Protein AF-A0A6J4UQL5-F1 (afdb_monomer)

Solvent-accessible surface area (backbone atoms only — not comparable to full-atom values): 5787 Å² total; per-residue (Å²): 137,92,72,79,84,87,79,86,86,77,68,52,75,78,66,41,28,55,48,65,66,58,53,42,49,51,19,60,74,72,73,45,59,48,69,58,51,51,52,51,48,51,54,30,54,76,69,72,44,64,71,78,50,48,28,67,78,68,74,47,79,81,78,55,56,73,81,74,66,65,70,94,50,83,84,31,40,46,92,57,4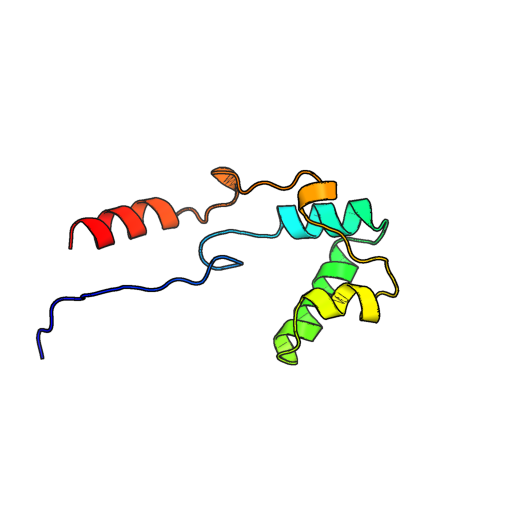6,66,64,51,54,55,51,63,74,73,106

Radius of gyration: 16.68 Å; Cα contacts (8 Å, |Δi|>4): 65; chains: 1; bounding box: 46×23×41 Å

Secondary structure (DSSP, 8-state):
--PPP------SBTTTB--HHHHHHHHHHHT--HHHHHHHHHHHHHTT--GGGHHHHHT-PPPPTTTTT----GGGB-TTHHHHHHHHHH-

pLDDT: mean 92.24, std 8.62, range [45.72, 98.25]

Mean predicted aligned error: 4.25 Å

Organism: NCBI:txid1645740

InterPro domains:
  IPR023214 HAD superfamily [G3DSA:3.40.50.1000] (4-91)
  IPR036412 HAD-like superfamily [SSF56784] (3-91)

Foldseek 3Di:
DPDDDPDDDFDPDPTFFPCLVVLVLVCVVQVHDSVVLVVVQVVCVVVVHDSQCSCVVVVTDRDDSVVSVDDGDPVRGDPCNVVVVVVSVVD

Structure (mmCIF, N/CA/C/O backbone):
data_AF-A0A6J4UQL5-F1
#
_entry.id   AF-A0A6J4UQL5-F1
#
loop_
_atom_site.group_PDB
_atom_site.id
_atom_site.type_symbol
_atom_site.label_atom_id
_atom_site.label_alt_id
_atom_site.label_comp_id
_atom_site.label_asym_id
_atom_site.label_entity_id
_atom_site.label_seq_id
_atom_site.pdbx_PDB_ins_code
_atom_site.Cartn_x
_atom_site.Cartn_y
_atom_site.Cartn_z
_atom_site.occupancy
_atom_site.B_iso_or_equiv
_atom_site.auth_seq_id
_atom_site.auth_comp_id
_atom_site.auth_asym_id
_atom_site.auth_atom_id
_atom_site.pdbx_PDB_model_num
ATOM 1 N N . MET A 1 1 ? -33.247 0.809 15.683 1.00 45.72 1 MET A N 1
ATOM 2 C CA . MET A 1 1 ? -32.212 -0.203 15.977 1.00 45.72 1 MET A CA 1
ATOM 3 C C . MET A 1 1 ? -30.967 0.533 16.447 1.00 45.72 1 MET A C 1
ATOM 5 O O . MET A 1 1 ? -30.267 1.088 15.618 1.00 45.72 1 MET A O 1
ATOM 9 N N . THR A 1 2 ? -30.729 0.624 17.753 1.00 55.91 2 THR A N 1
ATOM 10 C CA . THR A 1 2 ? -29.497 1.200 18.323 1.00 55.91 2 THR A CA 1
ATOM 11 C C . THR A 1 2 ? -28.609 0.045 18.774 1.00 55.91 2 THR A C 1
ATOM 13 O O . THR A 1 2 ? -28.578 -0.306 19.950 1.00 55.91 2 THR A O 1
ATOM 16 N N . GLY A 1 3 ? -27.994 -0.644 17.814 1.00 65.19 3 GLY A N 1
ATOM 17 C CA . GLY A 1 3 ? -27.009 -1.678 18.119 1.00 65.19 3 GLY A CA 1
ATOM 18 C C . GLY A 1 3 ? -25.643 -1.031 18.306 1.00 65.19 3 GLY A C 1
ATOM 19 O O . GLY A 1 3 ? -25.193 -0.326 17.408 1.00 65.19 3 GLY A O 1
ATOM 20 N N . THR A 1 4 ? -24.995 -1.258 19.449 1.00 83.50 4 THR A N 1
ATOM 21 C CA . THR A 1 4 ? -23.590 -0.887 19.667 1.00 83.50 4 THR A CA 1
ATOM 22 C C . THR A 1 4 ? -22.727 -1.504 18.565 1.00 83.50 4 THR A C 1
ATOM 24 O O . THR A 1 4 ? -22.854 -2.701 18.282 1.00 83.50 4 THR A O 1
ATOM 27 N N . VAL A 1 5 ? -21.872 -0.698 17.930 1.00 83.44 5 VAL A N 1
ATOM 28 C CA . VAL A 1 5 ? -20.906 -1.182 16.936 1.00 83.44 5 VAL A CA 1
ATOM 29 C C . VAL A 1 5 ? -19.969 -2.163 17.635 1.00 83.44 5 VAL A C 1
ATOM 31 O O . VAL A 1 5 ? -19.305 -1.809 18.600 1.00 83.44 5 VAL A O 1
ATOM 34 N N . LYS A 1 6 ? -19.954 -3.422 17.186 1.00 88.31 6 LYS A N 1
ATOM 35 C CA . LYS A 1 6 ? -19.121 -4.473 17.798 1.00 88.31 6 LYS A CA 1
ATOM 36 C C . LYS A 1 6 ? -17.750 -4.606 17.145 1.00 88.31 6 LYS A C 1
ATOM 38 O O . LYS A 1 6 ? -16.817 -5.076 17.784 1.00 88.31 6 LYS A O 1
ATOM 43 N N . ALA A 1 7 ? -17.662 -4.267 15.863 1.00 92.38 7 ALA A N 1
ATOM 44 C CA . ALA A 1 7 ? -16.443 -4.337 15.078 1.00 92.38 7 ALA A CA 1
ATOM 45 C C . ALA A 1 7 ? -16.555 -3.413 13.863 1.00 92.38 7 ALA A C 1
ATOM 47 O O . ALA A 1 7 ? -17.640 -3.245 13.302 1.00 92.38 7 ALA A O 1
ATOM 48 N N . VAL A 1 8 ? -15.412 -2.873 13.450 1.00 93.75 8 VAL A N 1
ATOM 49 C CA . VAL A 1 8 ? -15.216 -2.177 12.177 1.00 93.75 8 VAL A CA 1
ATOM 50 C C . VAL A 1 8 ? -14.027 -2.845 11.495 1.00 93.75 8 VAL A C 1
ATOM 52 O O . VAL A 1 8 ? -13.026 -3.127 12.152 1.00 93.75 8 VAL A O 1
ATOM 55 N N . VAL A 1 9 ? -14.155 -3.141 10.204 1.00 96.00 9 VAL A N 1
ATOM 56 C CA . VAL A 1 9 ? -13.098 -3.766 9.401 1.00 96.00 9 VAL A CA 1
ATOM 57 C C . VAL A 1 9 ? -12.710 -2.788 8.306 1.00 96.00 9 VAL A C 1
ATOM 59 O O . VAL A 1 9 ? -13.580 -2.292 7.593 1.00 96.00 9 VAL A O 1
ATOM 62 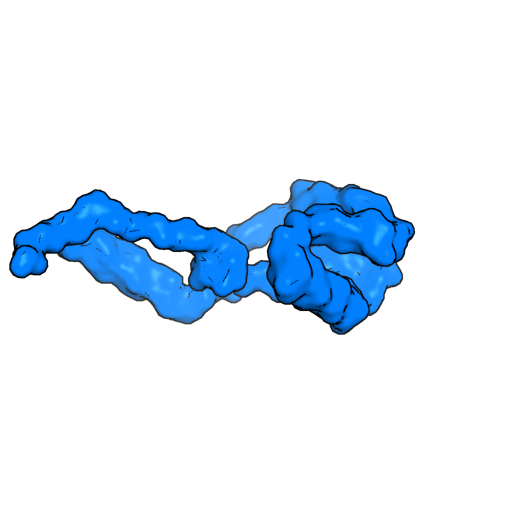N N . PHE A 1 10 ? -11.414 -2.528 8.196 1.00 96.81 10 PHE A N 1
ATOM 63 C CA . PHE A 1 10 ? -10.824 -1.698 7.157 1.00 96.81 10 PHE A CA 1
ATOM 64 C C . PHE A 1 10 ? -9.978 -2.574 6.243 1.00 96.81 10 PHE A C 1
ATOM 66 O O . PHE A 1 10 ? -9.324 -3.509 6.712 1.00 96.81 10 PHE A O 1
ATOM 73 N N . ASP A 1 11 ? -9.986 -2.250 4.955 1.00 95.50 11 ASP A N 1
ATOM 74 C CA . ASP A 1 11 ? -8.884 -2.634 4.081 1.00 95.50 11 ASP A CA 1
ATOM 75 C C . ASP A 1 11 ? -7.615 -1.854 4.474 1.00 95.50 11 ASP A C 1
ATOM 77 O O . ASP A 1 11 ? -7.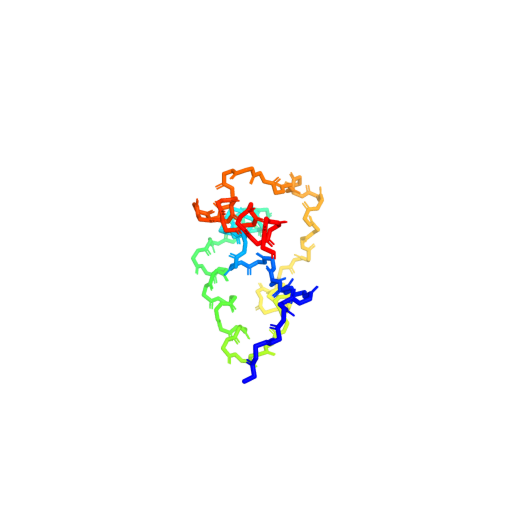682 -0.902 5.251 1.00 95.50 11 ASP A O 1
ATOM 81 N N . VAL A 1 12 ? -6.453 -2.264 3.976 1.00 94.25 12 VAL A N 1
ATOM 82 C CA . VAL A 1 12 ? -5.169 -1.620 4.274 1.00 94.25 12 VAL A CA 1
ATOM 83 C C . VAL A 1 12 ? -4.748 -0.703 3.129 1.00 94.25 12 VAL A C 1
ATOM 85 O O . VAL A 1 12 ? -4.641 0.506 3.339 1.00 94.25 12 VAL A O 1
ATOM 88 N N . GLY A 1 13 ? -4.526 -1.267 1.941 1.00 92.88 13 GLY A N 1
ATOM 89 C CA . GLY A 1 13 ? -4.018 -0.545 0.775 1.00 92.88 13 GLY A CA 1
ATOM 90 C C . GLY A 1 13 ? -5.041 0.429 0.204 1.00 92.88 13 GLY A C 1
ATOM 91 O O . GLY A 1 13 ? -6.226 0.109 0.123 1.00 92.88 13 GLY A O 1
ATOM 92 N N . GLU A 1 14 ? -4.599 1.644 -0.119 1.00 94.31 14 GLU A N 1
ATOM 93 C CA . GLU A 1 14 ? -5.436 2.749 -0.614 1.00 94.31 14 GLU A CA 1
ATOM 94 C C . GLU A 1 14 ? -6.684 3.011 0.263 1.00 94.31 14 GLU A C 1
ATOM 96 O O . GLU A 1 14 ? -7.716 3.495 -0.201 1.00 94.31 14 GLU A O 1
ATOM 101 N N . THR A 1 15 ? -6.598 2.663 1.556 1.00 96.19 15 THR A N 1
ATOM 102 C CA . THR A 1 15 ? -7.649 2.867 2.569 1.00 96.19 15 THR A CA 1
ATOM 103 C C . THR A 1 15 ? -7.056 3.401 3.867 1.00 96.19 15 THR A C 1
ATOM 105 O O . THR A 1 15 ? -7.408 4.488 4.312 1.00 96.19 15 THR A O 1
ATOM 108 N N . LEU A 1 16 ? -6.149 2.645 4.488 1.00 97.88 16 LEU A N 1
ATOM 109 C CA . LEU A 1 16 ? -5.375 3.103 5.645 1.00 97.88 16 LEU A CA 1
ATOM 110 C C . LEU A 1 16 ? -3.992 3.601 5.225 1.00 97.88 16 LEU A C 1
ATOM 112 O O . LEU A 1 16 ? -3.427 4.467 5.888 1.00 97.88 16 LEU A O 1
ATOM 116 N N . VAL A 1 17 ? -3.452 3.038 4.148 1.00 97.62 17 VAL A N 1
ATOM 117 C CA . VAL A 1 17 ? -2.093 3.262 3.664 1.00 97.62 17 VAL A CA 1
ATOM 118 C C . VAL A 1 17 ? -2.157 3.752 2.221 1.00 97.62 17 VAL A C 1
ATOM 120 O O . VAL A 1 17 ? -2.743 3.080 1.380 1.00 97.62 17 VAL A O 1
ATOM 123 N N . ASP A 1 18 ? -1.538 4.892 1.939 1.00 97.00 18 ASP A N 1
ATOM 124 C CA . ASP A 1 18 ? -1.160 5.321 0.595 1.00 97.00 18 ASP A CA 1
ATOM 125 C C . ASP A 1 18 ? 0.005 4.437 0.120 1.00 97.00 18 ASP A C 1
ATOM 127 O O . ASP A 1 18 ? 1.132 4.513 0.624 1.00 97.00 18 ASP A O 1
ATOM 131 N N . GLU A 1 19 ? -0.264 3.554 -0.841 1.00 94.62 19 GLU A N 1
ATOM 132 C CA . GLU A 1 19 ? 0.722 2.604 -1.350 1.00 94.62 19 GLU A CA 1
ATOM 133 C C . GLU A 1 19 ? 1.540 3.187 -2.512 1.00 94.62 19 GLU A C 1
ATOM 135 O O . GLU A 1 19 ? 2.360 2.480 -3.108 1.00 94.62 19 GLU A O 1
ATOM 140 N N . THR A 1 20 ? 1.406 4.483 -2.819 1.00 94.88 20 THR A N 1
ATOM 141 C CA . THR A 1 20 ? 2.158 5.151 -3.894 1.00 94.88 20 THR A CA 1
ATOM 142 C C . THR A 1 20 ? 3.658 4.900 -3.760 1.00 94.88 20 THR A C 1
ATOM 144 O O . THR A 1 20 ? 4.328 4.544 -4.733 1.00 94.88 20 THR A O 1
ATOM 147 N N . ARG A 1 21 ? 4.208 5.016 -2.542 1.00 94.56 21 ARG A N 1
ATOM 148 C CA . ARG A 1 21 ? 5.634 4.761 -2.289 1.00 94.56 21 ARG A CA 1
ATOM 149 C C . ARG A 1 21 ? 6.008 3.301 -2.540 1.00 94.56 21 ARG A C 1
ATOM 151 O O . ARG A 1 21 ? 7.067 3.041 -3.112 1.00 94.56 21 ARG A O 1
ATOM 158 N N . HIS A 1 22 ? 5.150 2.361 -2.148 1.00 93.69 22 HIS A N 1
ATOM 159 C CA . HIS A 1 22 ? 5.362 0.937 -2.392 1.00 93.69 22 HIS A CA 1
ATOM 160 C C . HIS A 1 22 ? 5.466 0.648 -3.893 1.00 93.69 22 HIS A C 1
ATOM 162 O O . HIS A 1 22 ? 6.473 0.111 -4.362 1.00 93.69 22 HIS A O 1
ATOM 168 N N . TRP A 1 23 ? 4.464 1.077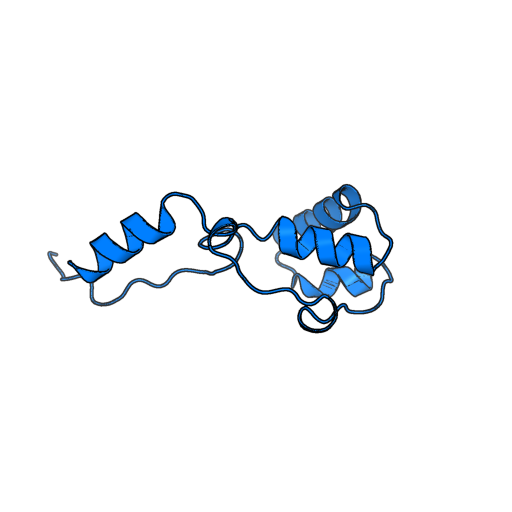 -4.661 1.00 94.00 23 TRP A N 1
ATOM 169 C CA . TRP A 1 23 ? 4.404 0.840 -6.100 1.00 94.00 23 TRP A CA 1
ATOM 170 C C . TRP A 1 23 ? 5.508 1.570 -6.870 1.00 94.00 23 TRP A C 1
ATOM 172 O O . TRP A 1 23 ? 6.057 1.015 -7.825 1.00 94.00 23 TRP A O 1
ATOM 182 N N . ALA A 1 24 ? 5.916 2.760 -6.418 1.00 94.06 24 ALA A N 1
ATOM 183 C CA . ALA A 1 24 ? 7.072 3.460 -6.970 1.00 94.06 24 ALA A CA 1
ATOM 184 C C . ALA A 1 24 ? 8.376 2.669 -6.771 1.00 94.06 24 ALA A C 1
ATOM 186 O O . ALA A 1 24 ? 9.196 2.580 -7.685 1.00 94.06 24 ALA A O 1
ATOM 187 N N . MET A 1 25 ? 8.576 2.045 -5.606 1.00 94.19 25 MET A N 1
ATOM 188 C CA . MET A 1 25 ? 9.752 1.198 -5.372 1.00 94.19 25 MET A CA 1
ATOM 189 C C . MET A 1 25 ? 9.736 -0.069 -6.221 1.00 94.19 25 MET A C 1
ATOM 191 O O . MET A 1 25 ? 10.776 -0.429 -6.770 1.00 94.19 25 MET A O 1
ATOM 195 N N . VAL A 1 26 ? 8.572 -0.703 -6.391 1.00 93.50 26 VAL A N 1
ATOM 196 C CA . VAL A 1 26 ? 8.416 -1.842 -7.308 1.00 93.50 26 VAL A CA 1
ATOM 197 C C . VAL A 1 26 ? 8.782 -1.4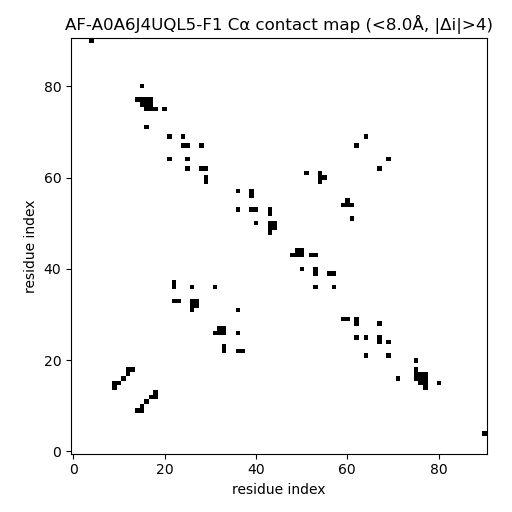34 -8.737 1.00 93.50 26 VAL A C 1
ATOM 199 O O 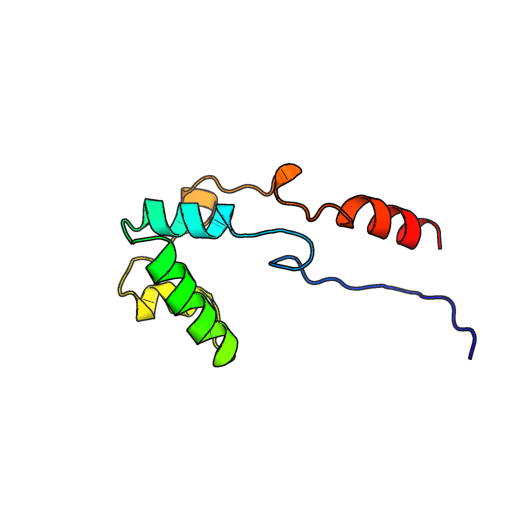. VAL A 1 26 ? 9.574 -2.122 -9.378 1.00 93.50 26 VAL A O 1
ATOM 202 N N . ALA A 1 27 ? 8.277 -0.292 -9.218 1.00 94.44 27 ALA A N 1
ATOM 203 C CA . ALA A 1 27 ? 8.588 0.219 -10.553 1.00 94.44 27 ALA A CA 1
ATOM 204 C C . ALA A 1 27 ? 10.093 0.470 -10.738 1.00 94.44 27 ALA A C 1
ATOM 206 O O . ALA A 1 27 ? 10.686 0.013 -11.715 1.00 94.44 27 ALA A O 1
ATOM 207 N N . ARG A 1 28 ? 10.725 1.149 -9.770 1.00 94.31 28 ARG A N 1
ATOM 208 C CA . ARG A 1 28 ? 12.166 1.449 -9.787 1.00 94.31 28 ARG A CA 1
ATOM 209 C C . ARG A 1 28 ? 13.014 0.187 -9.762 1.00 94.31 28 ARG A C 1
ATOM 211 O O . ARG A 1 28 ? 13.973 0.097 -10.521 1.00 94.31 28 ARG A O 1
ATOM 218 N N . TYR A 1 29 ? 12.653 -0.779 -8.920 1.00 93.12 29 TYR A N 1
ATOM 219 C CA . TYR A 1 29 ? 13.352 -2.056 -8.833 1.00 93.12 29 TYR A CA 1
ATOM 220 C C . TYR A 1 29 ? 13.244 -2.846 -10.142 1.00 93.12 29 TYR A C 1
ATOM 222 O O . TYR A 1 29 ? 14.245 -3.353 -10.638 1.00 93.12 29 TYR A O 1
ATOM 230 N N . ALA A 1 30 ? 12.051 -2.893 -10.738 1.00 92.62 30 ALA A N 1
ATOM 231 C CA . ALA A 1 30 ? 11.813 -3.570 -12.011 1.00 92.62 30 ALA A CA 1
ATOM 232 C C . ALA A 1 30 ? 12.343 -2.799 -13.238 1.00 92.62 30 ALA A C 1
ATOM 234 O O . ALA A 1 30 ? 12.277 -3.310 -14.354 1.00 92.62 30 ALA A O 1
ATOM 235 N N . GLY A 1 31 ? 12.851 -1.573 -13.063 1.00 94.19 31 GLY A N 1
ATOM 236 C CA . GLY A 1 31 ? 13.372 -0.749 -14.154 1.00 94.19 31 GLY A CA 1
ATOM 237 C C . GLY A 1 31 ? 12.302 -0.238 -15.126 1.00 94.19 31 GLY A C 1
ATOM 238 O O . GLY A 1 31 ? 12.611 0.023 -16.288 1.00 94.19 31 GLY A O 1
ATOM 239 N N . VAL A 1 32 ? 11.051 -0.090 -14.674 1.00 96.12 32 VAL A N 1
ATOM 240 C CA . VAL A 1 32 ? 9.918 0.375 -15.495 1.00 96.12 32 VAL A CA 1
ATOM 241 C C . VAL A 1 32 ? 9.431 1.765 -15.062 1.00 96.12 32 VAL A C 1
ATOM 243 O O . VAL A 1 32 ? 9.589 2.138 -13.899 1.00 96.12 32 VAL A O 1
ATOM 246 N N . PRO A 1 33 ? 8.804 2.559 -15.953 1.00 97.44 33 PRO A N 1
ATOM 247 C CA . PRO A 1 33 ? 8.260 3.860 -15.566 1.00 97.44 33 PRO A CA 1
ATOM 248 C C . PRO A 1 33 ? 7.104 3.736 -14.560 1.00 97.44 33 PRO A C 1
ATOM 250 O O . PRO A 1 33 ? 6.146 3.002 -14.808 1.00 97.44 33 PRO A O 1
ATOM 253 N N . GLU A 1 34 ? 7.139 4.526 -13.480 1.00 96.69 34 GLU A N 1
ATOM 254 C CA . GLU A 1 34 ? 6.099 4.551 -12.431 1.00 96.69 34 GLU A CA 1
ATOM 255 C C . GLU A 1 34 ? 4.696 4.791 -13.015 1.00 96.69 34 GLU A C 1
ATOM 257 O O . GLU A 1 34 ? 3.759 4.062 -12.705 1.00 96.69 34 GLU A O 1
ATOM 262 N N . PHE A 1 35 ? 4.562 5.745 -13.945 1.00 97.62 35 PHE A N 1
ATOM 263 C CA . PHE A 1 35 ? 3.287 6.046 -14.606 1.00 97.62 35 PHE A CA 1
ATOM 264 C C . PHE A 1 35 ? 2.749 4.869 -15.435 1.00 97.62 35 PHE A C 1
ATOM 266 O O . PHE A 1 35 ? 1.543 4.645 -15.501 1.00 97.62 35 PHE A O 1
ATOM 273 N N . THR A 1 36 ? 3.641 4.097 -16.064 1.00 97.31 36 THR A N 1
ATOM 274 C CA . THR A 1 36 ? 3.242 2.913 -16.839 1.00 97.31 36 THR A CA 1
ATOM 275 C C . THR A 1 36 ? 2.774 1.797 -15.913 1.00 97.31 36 THR A C 1
ATOM 277 O O . THR A 1 36 ? 1.727 1.207 -16.168 1.00 97.31 36 THR A O 1
ATOM 280 N N . LEU A 1 37 ? 3.493 1.557 -14.811 1.00 96.94 37 LEU A N 1
ATOM 281 C CA . LEU A 1 37 ? 3.072 0.601 -13.787 1.00 96.94 37 LEU A CA 1
ATOM 282 C C . LEU A 1 37 ? 1.709 0.992 -13.200 1.00 96.94 37 LEU A C 1
ATOM 284 O O . LEU A 1 37 ? 0.804 0.162 -13.164 1.00 96.94 37 LEU A O 1
ATOM 288 N N . ALA A 1 38 ? 1.529 2.258 -12.816 1.00 96.62 38 ALA A N 1
ATOM 289 C CA . ALA A 1 38 ? 0.267 2.762 -12.274 1.00 96.62 38 ALA A CA 1
ATOM 290 C C . ALA A 1 38 ? -0.903 2.590 -13.259 1.00 96.62 38 ALA A C 1
ATOM 292 O O . ALA A 1 38 ? -1.987 2.162 -12.866 1.00 96.62 38 ALA A O 1
ATOM 293 N N . GLY A 1 39 ? -0.680 2.854 -14.552 1.00 97.69 39 GLY A N 1
ATOM 294 C CA . GLY A 1 39 ? -1.690 2.642 -15.591 1.00 97.69 39 GLY A CA 1
ATOM 295 C C . GLY A 1 39 ? -2.112 1.176 -15.730 1.00 97.69 39 GLY A C 1
ATOM 296 O O . GLY A 1 39 ? -3.305 0.884 -15.819 1.00 97.69 39 GLY A O 1
ATOM 297 N N . VAL A 1 40 ? -1.154 0.242 -15.699 1.00 97.56 40 VAL A N 1
ATOM 298 C CA . VAL A 1 40 ? -1.455 -1.200 -15.729 1.00 97.56 40 VAL A CA 1
ATOM 299 C C . VAL A 1 40 ? -2.199 -1.620 -14.463 1.00 97.56 40 VAL A C 1
ATOM 301 O O . VAL A 1 40 ? -3.212 -2.310 -14.564 1.00 97.56 40 VAL A O 1
ATOM 304 N N . LEU A 1 41 ? -1.749 -1.172 -13.288 1.00 96.62 41 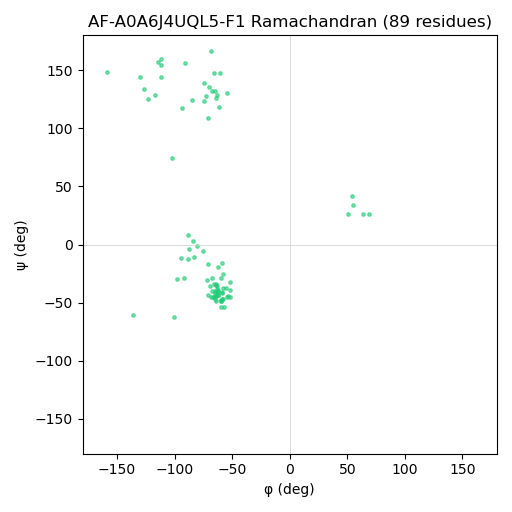LEU A N 1
ATOM 305 C CA . LEU A 1 41 ? -2.394 -1.474 -12.010 1.00 96.62 41 LEU A CA 1
ATOM 306 C C . LEU A 1 41 ? -3.854 -1.001 -11.988 1.00 96.62 41 LEU A C 1
ATOM 308 O O . LEU A 1 41 ? -4.742 -1.781 -11.648 1.00 96.62 41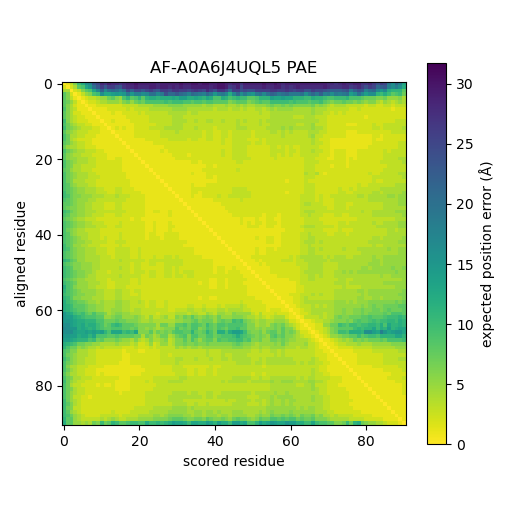 LEU A O 1
ATOM 312 N N . GLY A 1 42 ? -4.116 0.232 -12.428 1.00 96.25 42 GLY A N 1
ATOM 313 C CA . GLY A 1 42 ? -5.475 0.761 -12.559 1.00 96.25 42 GLY A CA 1
ATOM 314 C C . GLY A 1 42 ? -6.343 -0.076 -13.504 1.00 96.25 42 GLY A C 1
ATOM 315 O O . GLY A 1 42 ? -7.494 -0.373 -13.188 1.00 96.25 42 GLY A O 1
ATOM 316 N N . GLY A 1 43 ? -5.780 -0.538 -14.626 1.00 97.94 43 GLY A N 1
ATOM 317 C CA . GLY A 1 43 ? -6.463 -1.451 -15.546 1.00 97.94 43 GLY A CA 1
ATOM 318 C C . GLY A 1 43 ? -6.822 -2.802 -14.915 1.00 97.94 43 GLY A C 1
ATOM 319 O O . GLY A 1 43 ? -7.914 -3.316 -15.160 1.00 97.94 43 GLY A O 1
ATOM 320 N N . LEU A 1 44 ? -5.944 -3.369 -14.081 1.00 97.50 44 LEU A N 1
ATOM 321 C CA . LEU A 1 44 ? -6.229 -4.605 -13.340 1.00 97.50 44 LEU A CA 1
ATOM 322 C C . LEU A 1 44 ? -7.356 -4.409 -12.325 1.00 97.50 44 LEU A C 1
ATOM 324 O O . LEU A 1 44 ? -8.258 -5.244 -12.255 1.00 97.50 44 LEU A O 1
ATOM 328 N N . ILE A 1 45 ? -7.329 -3.300 -11.581 1.00 95.06 45 ILE A N 1
ATOM 329 C CA . ILE A 1 45 ? -8.357 -2.958 -10.589 1.00 95.06 45 ILE A CA 1
ATOM 330 C C . ILE A 1 45 ? -9.729 -2.837 -11.261 1.00 95.06 45 ILE A C 1
ATOM 332 O O . ILE A 1 45 ? -10.680 -3.482 -10.817 1.00 95.06 45 ILE A O 1
ATOM 336 N N . GLU A 1 46 ? -9.825 -2.097 -12.369 1.00 97.81 46 GLU A N 1
ATOM 337 C CA . GLU A 1 46 ? -11.071 -1.948 -13.139 1.00 97.81 46 GLU A CA 1
ATOM 338 C C . GLU A 1 46 ? -11.619 -3.305 -13.610 1.00 97.81 46 GLU A C 1
ATOM 340 O O . GLU A 1 46 ? -12.821 -3.574 -13.569 1.00 97.81 46 GLU A O 1
ATOM 345 N N . ARG A 1 47 ? -10.723 -4.217 -13.996 1.00 97.62 47 ARG A N 1
ATOM 346 C CA . ARG A 1 47 ? -11.071 -5.575 -14.436 1.00 97.62 47 ARG A CA 1
ATOM 347 C C . ARG A 1 47 ? -11.338 -6.546 -13.283 1.00 97.62 47 ARG A C 1
ATOM 349 O O . ARG A 1 47 ? -11.678 -7.700 -13.542 1.00 97.62 47 ARG A O 1
ATOM 356 N N . ARG A 1 48 ? -11.215 -6.098 -12.029 1.00 96.19 48 ARG A N 1
ATOM 357 C CA . ARG A 1 48 ? -11.277 -6.929 -10.812 1.00 96.19 48 ARG A CA 1
ATOM 358 C C . ARG A 1 48 ? -10.275 -8.084 -10.825 1.00 96.19 48 ARG A C 1
ATOM 360 O O . ARG A 1 48 ? -10.548 -9.169 -10.312 1.00 96.19 48 ARG A O 1
ATOM 367 N N . GLU A 1 49 ? -9.119 -7.854 -11.429 1.00 97.06 49 GLU A N 1
ATOM 368 C CA . GLU A 1 49 ? -8.020 -8.806 -11.465 1.00 97.06 49 GLU A CA 1
ATOM 369 C C . GLU A 1 49 ? -7.073 -8.599 -10.281 1.00 97.06 49 GLU A C 1
ATOM 371 O O . GLU A 1 49 ? -6.978 -7.525 -9.689 1.00 97.06 49 GLU A O 1
ATOM 376 N N . HIS A 1 50 ? -6.348 -9.657 -9.921 1.00 94.81 50 HIS A N 1
ATOM 377 C CA . HIS A 1 50 ? -5.412 -9.608 -8.806 1.00 94.81 50 HIS A CA 1
ATOM 378 C C . HIS A 1 50 ? -4.226 -8.685 -9.137 1.00 94.81 50 HIS A C 1
ATOM 380 O O . HIS A 1 50 ? -3.592 -8.872 -10.176 1.00 94.81 50 HIS A O 1
ATOM 386 N N . HIS A 1 51 ? -3.852 -7.766 -8.235 1.00 91.69 51 HIS A N 1
ATOM 387 C CA . HIS A 1 51 ? -2.768 -6.790 -8.459 1.00 91.69 51 HIS A CA 1
ATOM 388 C C . HIS A 1 51 ? -1.429 -7.447 -8.844 1.00 91.69 51 HIS A C 1
ATOM 390 O O . HIS A 1 51 ? -0.746 -6.968 -9.739 1.00 91.69 51 HIS A O 1
ATOM 396 N N . ARG A 1 52 ? -1.075 -8.605 -8.259 1.00 92.56 52 ARG A N 1
ATOM 397 C CA . ARG A 1 52 ? 0.137 -9.378 -8.640 1.00 92.56 52 ARG A CA 1
ATOM 398 C C . ARG A 1 52 ? 0.181 -9.828 -10.105 1.00 92.56 52 ARG A C 1
ATOM 400 O O . ARG A 1 52 ? 1.255 -10.177 -10.583 1.00 92.56 52 ARG A O 1
ATOM 407 N N . SER A 1 53 ? -0.937 -9.802 -10.830 1.00 95.62 53 SER A N 1
ATOM 408 C CA . SER A 1 53 ? -0.947 -10.083 -12.273 1.00 95.62 53 SER A CA 1
ATOM 409 C C . SER A 1 53 ? -0.119 -9.061 -13.058 1.00 95.62 53 SER A C 1
ATOM 411 O O . SER A 1 53 ? 0.319 -9.359 -14.166 1.00 95.62 53 SER A O 1
ATOM 413 N N . ILE A 1 54 ? 0.159 -7.891 -12.469 1.00 95.25 54 ILE A N 1
ATOM 414 C CA . ILE A 1 54 ? 0.963 -6.822 -13.064 1.00 95.25 54 ILE A CA 1
ATOM 415 C C . ILE A 1 54 ? 2.317 -7.305 -13.581 1.00 95.25 54 ILE A C 1
ATOM 417 O O . ILE A 1 54 ? 2.711 -6.921 -14.677 1.00 95.25 54 ILE A O 1
ATOM 421 N N . PHE A 1 55 ? 2.982 -8.212 -12.859 1.00 94.50 55 PHE A N 1
ATOM 422 C CA . PHE A 1 55 ? 4.281 -8.748 -13.264 1.00 94.50 55 PHE A CA 1
ATOM 423 C C . PHE A 1 55 ? 4.183 -9.521 -14.586 1.00 94.50 55 PHE A C 1
ATOM 425 O O . PHE A 1 55 ? 5.005 -9.340 -15.480 1.00 94.50 55 PHE A O 1
ATOM 432 N N . GLY A 1 56 ? 3.115 -10.308 -14.758 1.00 95.06 56 GLY A N 1
ATOM 433 C CA . GLY A 1 56 ? 2.836 -11.021 -16.003 1.00 95.06 56 GLY A CA 1
ATOM 434 C C . GLY A 1 56 ? 2.465 -10.082 -17.152 1.00 95.06 56 GLY A C 1
ATOM 435 O O . GLY A 1 56 ? 3.009 -10.214 -18.245 1.00 95.06 56 GLY A O 1
ATOM 436 N N . PHE A 1 57 ? 1.588 -9.100 -16.909 1.00 94.62 57 PHE A N 1
ATOM 437 C CA . PHE A 1 57 ? 1.185 -8.124 -17.932 1.00 94.62 57 PHE A CA 1
ATOM 438 C C . PHE A 1 57 ? 2.349 -7.257 -18.417 1.00 94.62 57 PHE A C 1
ATOM 440 O O . PHE A 1 57 ? 2.445 -6.961 -19.607 1.00 94.62 57 PHE A O 1
ATOM 447 N N . MET A 1 58 ? 3.235 -6.865 -17.503 1.00 95.00 58 MET A N 1
ATOM 448 C CA . MET A 1 58 ? 4.406 -6.044 -17.806 1.00 95.00 58 MET A CA 1
ATOM 449 C C . MET A 1 58 ? 5.629 -6.870 -18.225 1.00 95.00 58 MET A C 1
ATOM 451 O O . MET A 1 58 ? 6.636 -6.280 -18.600 1.00 95.00 58 MET A O 1
ATOM 455 N N . GLN A 1 59 ? 5.541 -8.207 -18.196 1.00 95.12 59 GLN A N 1
ATOM 456 C CA . GLN A 1 59 ? 6.641 -9.130 -18.506 1.00 95.12 59 GLN A CA 1
ATOM 457 C C . GLN A 1 59 ? 7.907 -8.852 -17.673 1.00 95.12 59 GLN A C 1
ATOM 459 O O . GLN A 1 59 ? 9.025 -8.884 -18.184 1.00 95.12 59 GLN A O 1
ATOM 464 N N . ILE A 1 60 ? 7.718 -8.572 -16.384 1.00 93.31 60 ILE A N 1
ATOM 465 C CA . ILE A 1 60 ? 8.786 -8.330 -15.406 1.00 93.31 60 ILE A CA 1
ATOM 466 C C . ILE A 1 60 ? 8.793 -9.434 -14.345 1.00 93.31 60 ILE A C 1
ATOM 468 O O . ILE A 1 60 ? 7.779 -10.095 -14.109 1.00 93.31 60 ILE A O 1
ATOM 472 N N . GLU A 1 61 ? 9.932 -9.629 -13.684 1.00 91.94 61 GLU A N 1
ATOM 473 C CA . GLU A 1 61 ? 10.018 -10.564 -12.562 1.00 91.94 61 GLU A CA 1
ATOM 474 C C . GLU A 1 61 ? 9.164 -10.091 -11.378 1.00 91.94 61 GLU A C 1
ATOM 476 O O . GLU A 1 61 ? 8.994 -8.892 -11.140 1.00 91.94 61 GLU A O 1
ATOM 481 N N . SER A 1 62 ? 8.613 -11.047 -10.625 1.00 89.94 62 SER A N 1
ATOM 482 C CA . SER A 1 62 ? 7.867 -10.730 -9.412 1.00 89.94 62 SER A CA 1
ATOM 483 C C . SER A 1 62 ? 8.785 -10.086 -8.384 1.00 89.94 62 SER A C 1
ATOM 485 O O . SER A 1 62 ? 9.799 -10.671 -8.003 1.00 89.94 62 SER A O 1
ATOM 487 N N . VAL A 1 63 ? 8.391 -8.920 -7.890 1.00 86.06 63 VAL A N 1
ATOM 488 C CA . VAL A 1 63 ? 9.142 -8.197 -6.866 1.00 86.06 63 VAL A CA 1
ATOM 489 C C . VAL A 1 63 ? 8.593 -8.571 -5.493 1.00 86.06 63 VAL A C 1
ATOM 491 O O . VAL A 1 63 ? 7.426 -8.310 -5.199 1.00 86.06 63 VAL A O 1
ATOM 494 N N . ASP A 1 64 ? 9.423 -9.187 -4.650 1.00 82.69 64 ASP A N 1
ATOM 495 C CA . ASP A 1 64 ? 9.098 -9.371 -3.233 1.00 82.69 64 ASP A CA 1
ATOM 496 C C . ASP A 1 64 ? 9.253 -8.018 -2.511 1.00 82.69 64 ASP A C 1
ATOM 498 O O . ASP A 1 64 ? 10.341 -7.430 -2.550 1.00 82.69 64 ASP A O 1
ATOM 502 N N . PRO A 1 65 ? 8.210 -7.512 -1.829 1.00 72.00 65 PRO A N 1
ATOM 503 C CA . PRO A 1 65 ? 8.293 -6.293 -1.027 1.00 72.00 65 PRO A CA 1
ATOM 504 C C . PRO A 1 65 ? 9.458 -6.287 -0.022 1.00 72.00 65 PRO A C 1
ATOM 506 O O . PRO A 1 65 ? 10.044 -5.237 0.238 1.00 72.00 65 PRO A O 1
ATOM 509 N N . ASN A 1 66 ? 9.836 -7.455 0.509 1.00 76.75 66 ASN A N 1
ATOM 510 C CA . ASN A 1 66 ? 10.961 -7.591 1.433 1.00 76.75 66 ASN A CA 1
ATOM 511 C C . ASN A 1 66 ? 12.314 -7.407 0.733 1.00 76.75 66 ASN A C 1
ATOM 513 O O . ASN A 1 66 ? 13.254 -6.910 1.349 1.00 76.75 66 ASN A O 1
ATOM 517 N N . ILE A 1 67 ? 12.421 -7.765 -0.553 1.00 76.50 67 ILE A N 1
ATOM 518 C CA . ILE A 1 67 ? 13.644 -7.571 -1.351 1.00 76.50 67 ILE A CA 1
ATOM 519 C C . ILE A 1 67 ? 13.883 -6.083 -1.615 1.00 76.50 67 ILE A C 1
ATOM 521 O O . ILE A 1 67 ? 15.027 -5.633 -1.593 1.00 76.50 67 ILE A O 1
ATOM 525 N N . VAL A 1 68 ? 12.816 -5.302 -1.809 1.00 80.44 68 VAL A N 1
ATOM 526 C CA . VAL A 1 68 ? 12.912 -3.838 -1.959 1.00 80.44 68 VAL A CA 1
ATOM 527 C C . VAL A 1 68 ? 12.964 -3.097 -0.621 1.00 80.44 68 VAL A C 1
ATOM 529 O O . VAL A 1 68 ? 13.003 -1.869 -0.608 1.00 80.44 68 VAL A O 1
ATOM 532 N N . GLY A 1 69 ? 12.978 -3.821 0.504 1.00 83.69 69 GLY A N 1
ATOM 533 C CA . GLY A 1 69 ? 13.057 -3.236 1.841 1.00 83.69 69 GLY A CA 1
ATOM 534 C C . GLY A 1 69 ? 11.850 -2.369 2.207 1.00 83.69 69 GLY A C 1
ATOM 535 O O . GLY A 1 69 ? 11.993 -1.447 3.008 1.00 83.69 69 GLY A O 1
ATOM 536 N N . TYR A 1 70 ? 10.675 -2.623 1.620 1.00 87.62 70 TYR A N 1
ATOM 537 C CA . TYR A 1 70 ? 9.479 -1.852 1.946 1.00 87.62 70 TYR A CA 1
ATOM 538 C C . TYR A 1 70 ? 8.952 -2.220 3.330 1.00 87.62 70 TYR A C 1
ATOM 540 O O . TYR A 1 70 ? 8.648 -3.378 3.615 1.00 87.62 70 TYR A O 1
ATOM 548 N N . SER A 1 71 ? 8.757 -1.197 4.152 1.00 92.06 71 SER A N 1
ATOM 549 C CA . SER A 1 71 ? 7.950 -1.253 5.365 1.00 92.06 71 SER A CA 1
ATOM 550 C C . SER A 1 71 ? 6.980 -0.084 5.378 1.00 92.06 71 SER A C 1
ATOM 552 O O . SER A 1 71 ? 7.370 1.013 4.983 1.00 92.06 71 SER A O 1
ATOM 554 N N . ILE A 1 72 ? 5.769 -0.298 5.889 1.00 93.44 72 ILE A N 1
ATOM 555 C CA . ILE A 1 72 ? 4.803 0.781 6.119 1.00 93.44 72 ILE A CA 1
ATOM 556 C C . ILE A 1 72 ? 5.369 1.752 7.160 1.00 93.44 72 ILE A C 1
ATOM 558 O O . ILE A 1 72 ? 5.785 1.349 8.249 1.00 93.44 72 ILE A O 1
ATOM 562 N N . GLU A 1 73 ? 5.361 3.033 6.820 1.00 94.94 73 GLU A N 1
ATOM 563 C CA . GLU A 1 73 ? 5.796 4.142 7.660 1.00 94.94 73 GLU A CA 1
ATOM 564 C C . GLU A 1 73 ? 4.595 5.005 8.062 1.00 94.94 73 GLU A C 1
ATOM 566 O O . GLU A 1 73 ? 3.556 5.007 7.406 1.00 94.94 73 GLU A O 1
ATOM 571 N N . ALA A 1 74 ? 4.728 5.786 9.138 1.00 96.06 74 ALA A N 1
ATOM 572 C CA . ALA A 1 74 ? 3.649 6.673 9.583 1.00 96.06 74 ALA A CA 1
ATOM 573 C C . ALA A 1 74 ? 3.252 7.709 8.515 1.00 96.06 74 ALA A C 1
ATOM 575 O O . ALA A 1 74 ? 2.102 8.133 8.478 1.00 96.06 74 ALA A O 1
ATOM 576 N N . SER A 1 75 ? 4.193 8.099 7.651 1.00 96.06 75 SER A N 1
ATOM 577 C CA . SER A 1 75 ? 3.956 8.991 6.512 1.00 96.06 75 SER A CA 1
ATOM 578 C C . SER A 1 75 ? 3.148 8.359 5.385 1.00 96.06 75 SER A C 1
ATOM 580 O O . SER A 1 75 ? 2.653 9.100 4.545 1.00 96.06 75 SER A O 1
ATOM 582 N N . ASP A 1 76 ? 3.030 7.030 5.350 1.00 97.12 76 ASP A N 1
ATOM 583 C CA . ASP A 1 76 ? 2.176 6.356 4.373 1.00 97.12 76 ASP A CA 1
ATOM 584 C C . ASP A 1 76 ? 0.715 6.317 4.841 1.00 97.12 76 ASP A C 1
ATOM 586 O O . ASP A 1 76 ? -0.158 5.935 4.077 1.00 97.12 76 ASP A O 1
ATOM 590 N N . LEU A 1 77 ? 0.410 6.672 6.095 1.00 98.25 77 LEU A N 1
ATOM 591 C CA . LEU A 1 77 ? -0.974 6.698 6.563 1.00 98.25 77 LEU A CA 1
ATOM 592 C C . LEU A 1 77 ? -1.710 7.912 5.998 1.00 98.25 77 LEU A C 1
ATOM 594 O O . LEU A 1 77 ? -1.187 9.031 6.034 1.00 98.25 77 LEU A O 1
ATOM 598 N N . TYR A 1 78 ? -2.966 7.724 5.584 1.00 98.12 78 TYR A N 1
ATOM 599 C CA . TYR A 1 78 ? -3.816 8.877 5.295 1.00 98.12 78 TYR A CA 1
ATOM 600 C C . TYR A 1 78 ? -4.001 9.747 6.554 1.00 98.12 78 TYR A C 1
ATOM 602 O O . TYR A 1 78 ? -4.028 9.222 7.677 1.00 98.12 78 TYR A O 1
ATOM 610 N N . PRO A 1 79 ? -4.142 11.082 6.404 1.00 97.75 79 PRO A N 1
ATOM 611 C CA . PRO A 1 79 ? -4.090 12.013 7.535 1.00 97.75 79 PRO A CA 1
ATOM 612 C C . PRO A 1 79 ? -5.128 11.768 8.642 1.00 97.75 79 PRO A C 1
ATOM 614 O O . PRO A 1 79 ? -4.920 12.159 9.791 1.00 97.75 79 PRO A O 1
ATOM 617 N N . ASP A 1 80 ? -6.256 11.148 8.307 1.00 97.69 80 ASP A N 1
ATOM 618 C CA . ASP A 1 80 ? -7.392 10.901 9.192 1.00 97.69 80 ASP A CA 1
ATOM 619 C C . ASP A 1 80 ? -7.369 9.524 9.873 1.00 97.69 80 ASP A C 1
ATOM 621 O O . ASP A 1 80 ? -8.102 9.318 10.843 1.00 97.69 80 ASP A O 1
ATOM 625 N N . VAL A 1 81 ? -6.491 8.609 9.453 1.00 98.00 81 VAL A N 1
ATOM 626 C CA . VAL A 1 81 ? -6.456 7.220 9.941 1.00 98.00 81 VAL A CA 1
ATOM 627 C C . VAL A 1 81 ? -6.281 7.148 11.452 1.00 98.00 81 VAL A C 1
ATOM 629 O O . VAL A 1 81 ? -7.081 6.525 12.150 1.00 98.00 81 VAL A O 1
ATOM 632 N N . VAL A 1 82 ? -5.253 7.805 11.991 1.00 97.19 82 VAL A N 1
ATOM 633 C CA . VAL A 1 82 ? -4.979 7.754 13.434 1.00 97.19 82 VAL A CA 1
ATOM 634 C C . VAL A 1 82 ? -6.121 8.390 14.246 1.00 97.19 82 VAL A C 1
ATOM 636 O O . VAL A 1 82 ? -6.603 7.728 15.172 1.00 97.19 82 VAL A O 1
ATOM 639 N N . PRO A 1 83 ? -6.613 9.606 13.918 1.00 97.50 83 PRO A N 1
ATOM 640 C CA . PRO A 1 83 ? -7.790 10.177 14.575 1.00 97.50 83 PRO A CA 1
ATOM 641 C C . PRO A 1 83 ? -9.030 9.271 14.545 1.00 97.50 83 PRO A C 1
ATOM 643 O O . PRO A 1 83 ? -9.683 9.100 15.576 1.00 97.50 83 PRO A O 1
ATOM 646 N N . VAL A 1 84 ? -9.352 8.667 13.396 1.00 96.44 84 VAL A N 1
ATOM 647 C CA . V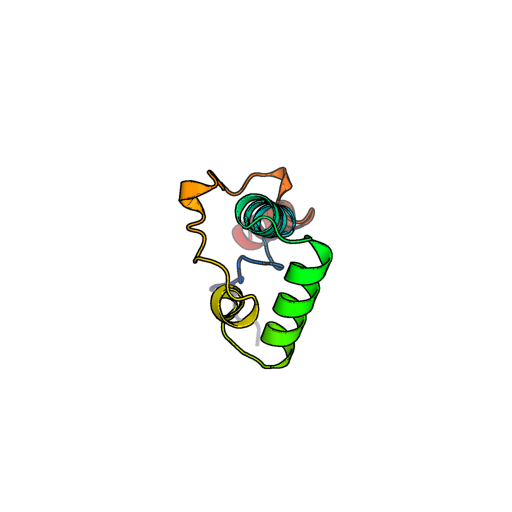AL A 1 84 ? -10.531 7.800 13.233 1.00 96.44 84 VAL A CA 1
ATOM 648 C C . VAL A 1 84 ? -10.408 6.542 14.088 1.00 96.44 84 VAL A C 1
ATOM 650 O O . VAL A 1 84 ? -11.331 6.207 14.834 1.00 96.44 84 VAL A O 1
ATOM 653 N N . LEU A 1 85 ? -9.258 5.866 14.052 1.00 95.50 85 LEU A N 1
ATOM 654 C CA . LEU A 1 85 ? -9.041 4.652 14.840 1.00 95.50 85 LEU A CA 1
ATOM 655 C C . LEU A 1 85 ? -9.084 4.927 16.352 1.00 95.50 85 LEU A C 1
ATOM 657 O O . LEU A 1 85 ? -9.593 4.103 17.114 1.00 95.50 85 LEU A O 1
ATOM 661 N N . GLN A 1 86 ? -8.604 6.092 16.799 1.00 95.94 86 GLN A N 1
ATOM 662 C CA . GLN A 1 86 ? -8.712 6.509 18.200 1.00 95.94 86 GLN A CA 1
ATOM 663 C C . GLN A 1 86 ? -10.168 6.722 18.633 1.00 95.94 86 GLN A C 1
ATOM 665 O O . GLN A 1 86 ? -10.540 6.291 19.725 1.00 95.94 86 GLN A O 1
ATOM 670 N N . GLN A 1 87 ? -10.994 7.341 17.786 1.00 95.00 87 GLN A N 1
ATOM 671 C CA . GLN A 1 87 ? -12.418 7.546 18.069 1.00 95.00 87 GLN A CA 1
ATOM 672 C C . GLN A 1 87 ? -13.182 6.223 18.119 1.00 95.00 87 GLN A C 1
ATOM 674 O O . GLN A 1 87 ? -13.937 5.990 19.058 1.00 95.00 87 GLN A O 1
ATOM 679 N N . LEU A 1 88 ? -12.941 5.329 17.157 1.00 93.56 88 LEU A N 1
ATOM 680 C CA . LEU A 1 88 ? -13.588 4.016 17.110 1.00 93.56 88 LEU A CA 1
ATOM 681 C C . LEU A 1 88 ? -13.220 3.134 18.302 1.00 93.56 88 LEU A C 1
ATOM 683 O O . LEU A 1 88 ? -14.054 2.374 18.773 1.00 93.56 88 LEU A O 1
ATOM 687 N N . LYS A 1 89 ? -11.992 3.249 18.817 1.00 90.19 89 LYS A N 1
ATOM 688 C CA . LYS A 1 89 ? -11.568 2.552 20.039 1.00 90.19 89 LYS A CA 1
ATOM 689 C C . LYS A 1 89 ? -12.287 3.062 21.295 1.00 90.19 89 LYS A C 1
ATOM 691 O O . LYS A 1 89 ? -12.394 2.321 22.268 1.00 90.19 89 LYS A O 1
ATOM 696 N N . ALA A 1 90 ? -12.689 4.332 21.307 1.00 89.81 90 ALA A N 1
ATOM 697 C CA . ALA A 1 90 ? -13.346 4.970 22.446 1.00 89.81 90 ALA A CA 1
ATOM 698 C C . ALA A 1 90 ? -14.880 4.821 22.438 1.00 89.81 90 ALA A C 1
ATOM 700 O O . ALA A 1 90 ? -15.511 5.150 23.445 1.00 89.81 90 ALA A O 1
ATOM 701 N N . ALA A 1 91 ? -15.456 4.374 21.318 1.00 83.06 91 ALA A N 1
ATOM 702 C CA . ALA A 1 91 ? -16.887 4.144 21.119 1.00 83.06 91 ALA A CA 1
ATOM 703 C C . ALA A 1 91 ? -17.328 2.757 21.612 1.00 83.06 91 ALA A C 1
ATOM 705 O O . ALA A 1 91 ? -18.493 2.654 22.064 1.00 83.06 91 ALA A O 1
#

Sequence (91 aa):
MTGTVKAVVFDVGETLVDETRHWAMVARYAGVPEFTLAGVLGGLIERREHHRSIFGFMQIESVDPNIVGYSIEASDLYPDVVPVLQQLKAA